Protein AF-A0A7C4UDF7-F1 (afdb_monomer_lite)

Sequence (157 aa):
MHWQSDMSPSQERRWLISCWEAFLPIDWSCSTLGIAEVVSVLVRRKNAGRLSAASFSQAIVQLGHEIIQKRSIVKVEPTNALVISALNQIQKHSINATDAVVLHAALGLANYLRSIGNDLVLFASDQRLLRAAQVEGLATFNPETQDQSALAVLVGP

Foldseek 3Di:
DDDDPDDDPVNVVVVVVVVVPPDPDPQAEDEPVVLVVVLVVLVVCVVVVNAPPVRSVVVVVCCCVVPVVDPSYHYQYQDPVLLVVLVVLCVVLVDDSSLSSVLSSQLVVQVVQVVVPHGDEAEDQDPSSQVSNVVVPHHYDYPVPDDPVVVCVVHDD

Secondary structure (DSSP, 8-state):
----S---HHHHHHHHHHHHHSSTT--EEEEHHHHHHHHHHHHHHHHTTSS-HHHHHHHHHHHIIIIIS-TTEEEEPPPHHHHHHTHHHHHHH---HHHHHHHHHHHHHHHHHHHTT---EEE-S-HHHHHHHHHTT-EEE-TTT--HHHHHHHH--

Radius of gyration: 16.95 Å; chains: 1; bounding box: 41×43×41 Å

pLDDT: mean 85.44, std 18.11, range [33.94, 98.12]

Structure (mmCIF, N/CA/C/O backbone):
data_AF-A0A7C4UDF7-F1
#
_entry.id   AF-A0A7C4UDF7-F1
#
loop_
_atom_site.group_PDB
_atom_site.id
_atom_site.type_symbol
_atom_site.label_atom_id
_atom_site.label_alt_id
_atom_site.label_comp_id
_atom_site.label_asym_id
_atom_site.label_entity_id
_atom_site.label_seq_id
_atom_site.pdbx_PDB_ins_code
_atom_site.Cartn_x
_atom_site.Cartn_y
_atom_site.Cartn_z
_atom_site.occupancy
_atom_site.B_iso_or_equiv
_atom_site.auth_seq_id
_atom_site.auth_comp_id
_atom_site.auth_asym_id
_atom_site.auth_atom_id
_atom_site.pdbx_PDB_model_num
ATOM 1 N N . MET A 1 1 ? 4.794 -28.837 15.368 1.00 37.25 1 MET A N 1
ATOM 2 C CA . MET A 1 1 ? 4.658 -27.827 16.439 1.00 37.25 1 MET A CA 1
ATOM 3 C C . MET A 1 1 ? 3.178 -27.487 16.530 1.00 37.25 1 MET A C 1
ATOM 5 O O . MET A 1 1 ? 2.585 -27.220 15.495 1.00 37.25 1 MET A O 1
ATOM 9 N N . HIS A 1 2 ? 2.556 -27.697 17.691 1.00 33.94 2 HIS A N 1
ATOM 10 C CA . HIS A 1 2 ? 1.099 -27.680 17.865 1.00 33.94 2 HIS A CA 1
ATOM 11 C C . HIS A 1 2 ? 0.498 -26.271 17.750 1.00 33.94 2 HIS A C 1
ATOM 13 O O . HIS A 1 2 ? 1.030 -25.312 18.298 1.00 33.94 2 HIS A O 1
ATOM 19 N N . TRP A 1 3 ? -0.624 -26.206 17.036 1.00 36.56 3 TRP A N 1
ATOM 20 C CA . TRP A 1 3 ? -1.474 -25.048 16.765 1.00 36.56 3 TRP A CA 1
ATOM 21 C C . TRP A 1 3 ? -2.229 -24.626 18.043 1.00 36.56 3 TRP A C 1
ATOM 23 O O . TRP A 1 3 ? -2.784 -25.489 18.723 1.00 36.56 3 TRP A O 1
ATOM 33 N N . GLN A 1 4 ? -2.245 -23.332 18.389 1.00 46.12 4 GLN A N 1
ATOM 34 C CA . GLN A 1 4 ? -3.098 -22.777 19.453 1.00 46.12 4 GLN A CA 1
ATOM 35 C C . GLN A 1 4 ? -4.193 -21.913 18.821 1.00 46.12 4 GLN A C 1
ATOM 37 O O . GLN A 1 4 ? -3.943 -20.789 18.396 1.00 46.12 4 GLN A O 1
ATOM 42 N N . SER A 1 5 ? -5.407 -22.454 18.788 1.00 48.44 5 SER A N 1
ATOM 43 C CA . SER A 1 5 ? -6.637 -21.893 18.210 1.00 48.44 5 SER A CA 1
ATOM 44 C C . SER A 1 5 ? -7.198 -20.634 18.887 1.00 48.44 5 SER A C 1
ATOM 46 O O . SER A 1 5 ? -8.286 -20.214 18.514 1.00 48.44 5 SER A O 1
ATOM 48 N N . ASP A 1 6 ? -6.525 -20.055 19.884 1.00 52.62 6 ASP A N 1
ATOM 49 C CA . ASP A 1 6 ? -7.130 -19.097 20.829 1.00 52.62 6 ASP A CA 1
ATOM 50 C C . ASP A 1 6 ? -6.266 -17.838 21.044 1.00 52.62 6 ASP A C 1
ATOM 52 O O . ASP A 1 6 ? -6.027 -17.405 22.175 1.00 52.62 6 ASP A O 1
ATOM 56 N N . MET A 1 7 ? -5.755 -17.220 19.973 1.00 47.72 7 MET A N 1
ATOM 57 C CA . MET A 1 7 ? -5.055 -15.937 20.116 1.00 47.72 7 MET A CA 1
ATOM 58 C C . MET A 1 7 ? -6.051 -14.777 20.185 1.00 47.72 7 MET A C 1
ATOM 60 O O . MET A 1 7 ? -6.806 -14.507 19.256 1.00 47.72 7 MET A O 1
ATOM 64 N N . SER A 1 8 ? -6.028 -14.047 21.298 1.00 62.56 8 SER A N 1
ATOM 65 C CA . SER A 1 8 ? -6.755 -12.784 21.423 1.00 62.56 8 SER A CA 1
ATOM 66 C C . SER A 1 8 ? -6.164 -11.713 20.486 1.00 62.56 8 SER A C 1
ATOM 68 O O . SER A 1 8 ? -4.955 -11.728 20.228 1.00 62.56 8 SER A O 1
ATOM 70 N N . PRO A 1 9 ? -6.934 -10.681 20.087 1.00 50.22 9 PRO A N 1
ATOM 71 C CA . PRO A 1 9 ? -6.437 -9.577 19.250 1.00 50.22 9 PRO A CA 1
ATOM 72 C C . PRO A 1 9 ? -5.214 -8.836 19.825 1.00 50.22 9 PRO A C 1
ATOM 74 O O . PRO A 1 9 ? -4.510 -8.120 19.117 1.00 50.22 9 PRO A O 1
ATOM 77 N N . SER A 1 10 ? -4.957 -8.972 21.132 1.00 46.34 10 SER A N 1
ATOM 78 C CA . SER A 1 10 ? -3.788 -8.402 21.816 1.00 46.34 10 SER A CA 1
ATOM 79 C C . SER A 1 10 ? -2.523 -9.263 21.702 1.00 46.34 10 SER A C 1
ATOM 81 O O . SER A 1 10 ? -1.412 -8.751 21.848 1.00 46.34 10 SER A O 1
ATOM 83 N N . GLN A 1 11 ? -2.685 -10.567 21.475 1.00 45.47 11 GLN A N 1
ATOM 84 C CA . GLN A 1 11 ? -1.602 -11.524 21.267 1.00 45.47 11 GLN A CA 1
ATOM 85 C C . GLN A 1 11 ? -1.219 -11.574 19.790 1.00 45.47 11 GLN A C 1
ATOM 87 O O . GLN A 1 11 ? -0.034 -11.594 19.485 1.00 45.47 11 GLN A O 1
ATOM 92 N N . GLU A 1 12 ? -2.197 -11.478 18.890 1.00 47.88 12 GLU A N 1
ATOM 93 C CA . GLU A 1 12 ? -1.973 -11.334 17.449 1.00 47.88 12 GLU A CA 1
ATOM 94 C C . GLU A 1 12 ? -1.153 -10.070 17.130 1.00 47.88 12 GLU A C 1
ATOM 96 O O . GLU A 1 12 ? -0.141 -10.144 16.440 1.00 47.88 12 GLU A O 1
ATOM 101 N N . ARG A 1 13 ? -1.479 -8.921 17.749 1.00 49.44 13 ARG A N 1
ATOM 102 C CA . ARG A 1 13 ? -0.658 -7.696 17.646 1.00 49.44 13 ARG A CA 1
ATOM 103 C C . ARG A 1 13 ? 0.753 -7.864 18.203 1.00 49.44 13 ARG A C 1
ATOM 105 O O . ARG A 1 13 ? 1.703 -7.389 17.596 1.00 49.44 13 ARG A O 1
ATOM 112 N N . ARG A 1 14 ? 0.903 -8.530 19.353 1.00 45.34 14 ARG A N 1
ATOM 113 C CA . ARG A 1 14 ? 2.223 -8.783 19.960 1.00 45.34 14 ARG A CA 1
ATOM 114 C C . ARG A 1 14 ? 3.084 -9.697 19.094 1.00 45.34 14 ARG A C 1
ATOM 116 O O . ARG A 1 14 ? 4.295 -9.534 19.066 1.00 45.34 14 ARG A O 1
ATOM 123 N N . TRP A 1 15 ? 2.455 -10.625 18.385 1.00 47.22 15 TRP A N 1
ATOM 124 C CA . TRP A 1 15 ? 3.116 -11.535 17.464 1.00 47.22 15 TRP A CA 1
ATOM 125 C C . TRP A 1 15 ? 3.469 -10.866 16.128 1.00 47.22 15 TRP A C 1
ATOM 127 O O . TRP A 1 15 ? 4.582 -11.048 15.642 1.00 47.22 15 TRP A O 1
ATOM 137 N N . LEU A 1 16 ? 2.602 -10.005 15.582 1.00 48.66 16 LEU A N 1
ATOM 138 C CA . LEU A 1 16 ? 2.952 -9.151 14.438 1.00 48.66 16 LEU A CA 1
ATOM 139 C C . LEU A 1 16 ? 4.150 -8.246 14.775 1.00 48.66 16 LEU A C 1
ATOM 141 O O . LEU A 1 16 ? 5.050 -8.094 13.955 1.00 48.66 16 LEU A O 1
ATOM 145 N N . ILE A 1 17 ? 4.216 -7.731 16.010 1.00 53.22 17 ILE A N 1
ATOM 146 C CA . ILE A 1 17 ? 5.360 -6.964 16.530 1.00 53.22 17 ILE A CA 1
ATOM 147 C C . ILE A 1 17 ? 6.601 -7.853 16.772 1.00 53.22 17 ILE A C 1
ATOM 149 O O . ILE A 1 17 ? 7.724 -7.406 16.569 1.00 53.22 17 ILE A O 1
ATOM 153 N N . SER A 1 18 ? 6.462 -9.128 17.145 1.00 44.69 18 SER A N 1
ATOM 154 C CA . SER A 1 18 ? 7.639 -10.004 17.287 1.00 44.69 18 SER A CA 1
ATOM 155 C C . SER A 1 18 ? 8.192 -10.464 15.935 1.00 44.69 18 SER A C 1
ATOM 157 O O . SER A 1 18 ? 9.400 -10.614 15.789 1.00 44.69 18 SER A O 1
ATOM 159 N N . CYS A 1 19 ? 7.332 -10.642 14.926 1.00 50.94 19 CYS A N 1
ATOM 160 C CA . CYS A 1 19 ? 7.759 -10.837 13.537 1.00 50.94 19 CYS A CA 1
ATOM 161 C C . CYS A 1 19 ? 8.442 -9.576 12.978 1.00 50.94 19 CYS A C 1
ATOM 163 O O . CYS A 1 19 ? 9.352 -9.674 12.163 1.00 50.94 19 CYS A O 1
ATOM 165 N N . TRP A 1 20 ? 8.035 -8.401 13.462 1.00 50.66 20 TRP A N 1
ATOM 166 C CA . TRP A 1 20 ? 8.597 -7.090 13.133 1.00 50.66 20 TRP A CA 1
ATOM 167 C C . TRP A 1 20 ? 9.990 -6.834 13.733 1.00 50.66 20 TRP A C 1
ATOM 169 O O . TRP A 1 20 ? 10.778 -6.096 13.149 1.00 50.66 20 TRP A O 1
ATOM 179 N N . GLU A 1 21 ? 10.315 -7.416 14.891 1.00 40.53 21 GLU A N 1
ATOM 180 C CA . GLU A 1 21 ? 11.581 -7.158 15.600 1.00 40.53 21 GLU A CA 1
ATOM 181 C C . GLU A 1 21 ? 12.700 -8.170 15.294 1.00 40.53 21 GLU A C 1
ATOM 183 O O . GLU A 1 21 ? 13.863 -7.886 15.572 1.00 40.53 21 GLU A O 1
ATOM 188 N N . ALA A 1 22 ? 12.385 -9.327 14.702 1.00 41.91 22 ALA A N 1
ATOM 189 C CA . ALA A 1 22 ? 13.350 -10.413 14.495 1.00 41.91 22 ALA A CA 1
ATOM 190 C C . ALA A 1 22 ? 14.220 -10.301 13.220 1.00 41.91 22 ALA A C 1
ATOM 192 O O . ALA A 1 22 ? 15.138 -11.100 13.056 1.00 41.91 22 ALA A O 1
ATOM 193 N N . PHE A 1 23 ? 13.986 -9.321 12.340 1.00 40.81 23 PHE A N 1
ATOM 194 C CA . PHE A 1 23 ? 14.729 -9.149 11.083 1.00 40.81 23 PHE A CA 1
ATOM 195 C C . PHE A 1 23 ? 15.143 -7.682 10.878 1.00 40.81 23 PHE A C 1
ATOM 197 O O . PHE A 1 23 ? 14.288 -6.800 10.809 1.00 40.81 23 PHE A O 1
ATOM 204 N N . LEU A 1 24 ? 16.446 -7.402 10.739 1.00 45.06 24 LEU A N 1
ATOM 205 C CA . LEU A 1 24 ? 16.957 -6.092 10.308 1.00 45.06 24 LEU A CA 1
ATOM 206 C C . LEU A 1 24 ? 17.835 -6.218 9.043 1.00 45.06 24 LEU A C 1
ATOM 208 O O . LEU A 1 24 ? 18.763 -7.027 9.071 1.00 45.06 24 LEU A O 1
ATOM 212 N N . PRO A 1 25 ? 17.646 -5.370 8.006 1.00 52.72 25 PRO A N 1
ATOM 213 C CA . PRO A 1 25 ? 16.492 -4.521 7.733 1.00 52.72 25 PRO A CA 1
ATOM 214 C C . PRO A 1 25 ? 15.727 -5.036 6.507 1.00 52.72 25 PRO A C 1
ATOM 216 O O . PRO A 1 25 ? 16.140 -4.857 5.365 1.00 52.72 25 PRO A O 1
ATOM 219 N N . ILE A 1 26 ? 14.557 -5.632 6.745 1.00 56.09 26 ILE A N 1
ATOM 220 C CA . ILE A 1 26 ? 13.472 -5.502 5.771 1.00 56.09 26 ILE A CA 1
ATOM 221 C C . ILE A 1 26 ? 13.061 -4.028 5.849 1.00 56.09 26 ILE A C 1
ATOM 223 O O . ILE A 1 26 ? 12.502 -3.596 6.861 1.00 56.09 26 ILE A O 1
ATOM 227 N N . ASP A 1 27 ? 13.397 -3.234 4.833 1.00 76.12 27 ASP A N 1
ATOM 228 C CA . ASP A 1 27 ? 13.046 -1.813 4.797 1.00 76.12 27 ASP A CA 1
ATOM 229 C C . ASP A 1 27 ? 11.546 -1.662 4.509 1.00 76.12 27 ASP A C 1
ATOM 231 O O . ASP A 1 27 ? 11.087 -1.585 3.367 1.00 76.12 27 ASP A O 1
ATOM 235 N N . TRP A 1 28 ? 10.750 -1.641 5.578 1.00 86.88 28 TRP A N 1
ATOM 236 C CA . TRP A 1 28 ? 9.315 -1.409 5.494 1.00 86.88 28 TRP A CA 1
ATOM 237 C C . TRP A 1 28 ? 9.036 -0.039 4.887 1.00 86.88 28 TRP A C 1
ATOM 239 O O . TRP A 1 28 ? 9.555 0.985 5.333 1.00 86.88 28 TRP A O 1
ATOM 249 N N . SER A 1 29 ? 8.146 -0.012 3.903 1.00 91.00 29 SER A N 1
ATOM 250 C CA . SER A 1 29 ? 7.672 1.220 3.286 1.00 91.00 29 SER A CA 1
ATOM 251 C C . SER A 1 29 ? 6.173 1.371 3.503 1.00 91.00 29 SER A C 1
ATOM 253 O O . SER A 1 29 ? 5.414 0.412 3.391 1.00 91.00 29 SER A O 1
ATOM 255 N N . CYS A 1 30 ? 5.731 2.585 3.815 1.00 93.75 30 CYS A N 1
ATOM 256 C CA . CYS A 1 30 ? 4.320 2.900 3.998 1.00 93.75 30 CYS A CA 1
ATOM 257 C C . CYS A 1 30 ? 3.967 4.167 3.221 1.00 93.75 30 CYS A C 1
ATOM 259 O O . CYS A 1 30 ? 4.626 5.199 3.368 1.00 93.75 30 CYS A O 1
ATOM 261 N N . SER A 1 31 ? 2.917 4.097 2.403 1.00 93.38 31 SER A N 1
ATOM 262 C CA . SER A 1 31 ? 2.407 5.280 1.714 1.00 93.38 31 SER A CA 1
ATOM 263 C C . SER A 1 31 ? 1.766 6.240 2.711 1.00 93.38 31 SER A C 1
ATOM 265 O O . SER A 1 31 ? 0.947 5.836 3.541 1.00 93.38 31 SER A O 1
ATOM 267 N N . THR A 1 32 ? 2.071 7.532 2.595 1.00 94.56 32 THR A N 1
ATOM 268 C CA . THR A 1 32 ? 1.400 8.557 3.405 1.00 94.56 32 THR A CA 1
ATOM 269 C C . THR A 1 32 ? -0.094 8.668 3.088 1.00 94.56 32 THR A C 1
ATOM 271 O O . THR A 1 32 ? -0.868 9.039 3.971 1.00 94.56 32 THR A O 1
ATOM 274 N N . LEU A 1 33 ? -0.534 8.248 1.892 1.00 93.81 33 LEU A N 1
ATOM 275 C CA . LEU A 1 33 ? -1.960 8.100 1.577 1.00 93.81 33 LEU A CA 1
ATOM 276 C C . LEU A 1 33 ? -2.604 6.971 2.375 1.00 93.81 33 LEU A C 1
ATOM 278 O O . LEU A 1 33 ? -3.661 7.188 2.956 1.00 93.81 33 LEU A O 1
ATOM 282 N N . GLY A 1 34 ? -1.943 5.817 2.494 1.00 92.25 34 GLY A N 1
ATOM 283 C CA . GLY A 1 34 ? -2.442 4.712 3.319 1.00 92.25 34 GLY A CA 1
ATOM 284 C C . GLY A 1 34 ? -2.607 5.122 4.787 1.00 92.25 34 GLY A C 1
ATOM 285 O O . GLY A 1 34 ? -3.611 4.808 5.423 1.00 92.25 34 GLY A O 1
ATOM 286 N N . ILE A 1 35 ? -1.677 5.924 5.318 1.00 94.94 35 ILE A N 1
ATOM 287 C CA . ILE A 1 35 ? -1.807 6.512 6.663 1.00 94.94 35 ILE A CA 1
ATOM 288 C C . ILE A 1 35 ? -3.050 7.412 6.743 1.00 94.94 35 ILE A C 1
ATOM 290 O O . ILE A 1 35 ? -3.842 7.293 7.682 1.00 94.94 35 ILE A O 1
ATOM 294 N N . ALA A 1 36 ? -3.249 8.297 5.762 1.00 95.56 36 ALA A N 1
ATOM 295 C CA . ALA A 1 36 ? -4.414 9.178 5.715 1.00 95.56 36 ALA A CA 1
ATO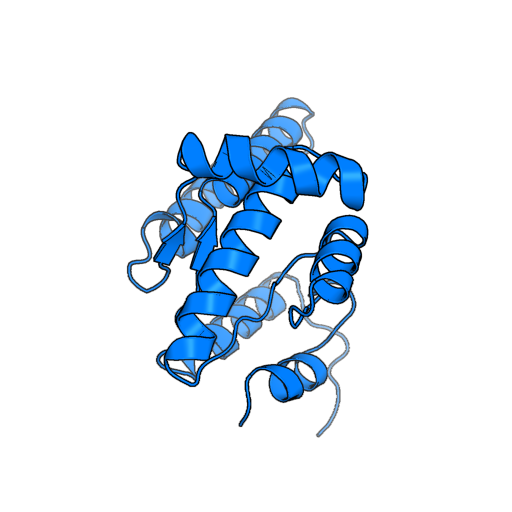M 296 C C . ALA A 1 36 ? -5.734 8.390 5.619 1.00 95.56 36 ALA A C 1
ATOM 298 O O . ALA A 1 36 ? -6.717 8.742 6.277 1.00 95.56 36 ALA A O 1
ATOM 299 N N . GLU A 1 37 ? -5.759 7.289 4.867 1.00 94.31 37 GLU A N 1
ATOM 300 C CA . GLU A 1 37 ? -6.916 6.401 4.762 1.00 94.31 37 GLU A CA 1
ATOM 301 C C . GLU A 1 37 ? -7.255 5.748 6.100 1.00 94.31 37 GLU A C 1
ATOM 303 O O . GLU A 1 37 ? -8.417 5.809 6.518 1.00 94.31 37 GLU A O 1
ATOM 308 N N . VAL A 1 38 ? -6.258 5.217 6.816 1.00 94.88 38 VAL A N 1
ATOM 309 C CA . VAL A 1 38 ? -6.434 4.649 8.163 1.00 94.88 38 VAL A CA 1
ATOM 310 C C . VAL A 1 38 ? -7.032 5.691 9.108 1.00 94.88 38 VAL A C 1
ATOM 312 O O . VAL A 1 38 ? -8.045 5.425 9.761 1.00 94.88 38 VAL A O 1
ATOM 315 N N . VAL A 1 39 ? -6.478 6.907 9.138 1.00 97.19 39 VAL A N 1
ATOM 316 C CA . VAL A 1 39 ? -7.019 8.006 9.956 1.00 97.19 39 VAL A CA 1
ATOM 317 C C . VAL A 1 39 ? -8.462 8.323 9.556 1.00 97.19 39 VAL A C 1
ATOM 319 O O . VAL A 1 39 ? -9.327 8.450 10.425 1.00 97.19 39 VAL A O 1
ATOM 322 N N . SER A 1 40 ? -8.764 8.382 8.256 1.00 97.00 40 SER A N 1
ATOM 323 C CA . SER A 1 40 ? -10.121 8.645 7.767 1.00 97.00 40 SER A CA 1
ATOM 324 C C . SER A 1 40 ? -11.122 7.576 8.227 1.00 97.00 40 SER A C 1
ATOM 326 O O . SER A 1 40 ? -12.241 7.906 8.626 1.00 97.00 40 SER A O 1
ATOM 328 N N . VAL A 1 41 ? -10.723 6.298 8.240 1.00 9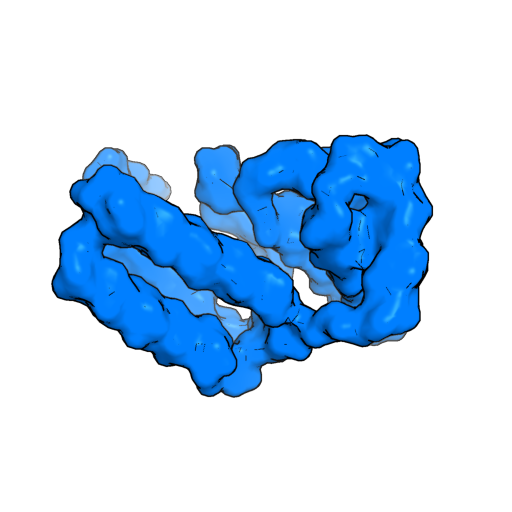5.94 41 VAL A N 1
ATOM 329 C CA . VAL A 1 41 ? -11.545 5.184 8.731 1.00 95.94 41 VAL A CA 1
ATOM 330 C C . VAL A 1 41 ? -11.796 5.328 10.230 1.00 95.94 41 VAL A C 1
ATOM 332 O O . VAL A 1 41 ? -12.942 5.187 10.666 1.00 95.94 41 VAL A O 1
ATOM 335 N N . LEU A 1 42 ? -10.765 5.647 11.017 1.00 97.56 42 LEU A N 1
ATOM 336 C CA . LEU A 1 42 ? -10.895 5.868 12.461 1.00 97.56 42 LEU A CA 1
ATOM 337 C C . LEU A 1 42 ? -11.862 7.020 12.766 1.00 97.56 42 LEU A C 1
ATOM 339 O O . LEU A 1 42 ? -12.747 6.869 13.611 1.00 97.56 42 LEU A O 1
ATOM 343 N N . VAL A 1 43 ? -11.752 8.135 12.037 1.00 98.00 43 VAL A N 1
ATOM 344 C CA . VAL A 1 43 ? -12.659 9.287 12.170 1.00 98.00 43 VAL A CA 1
ATOM 345 C C . VAL A 1 43 ? -14.095 8.899 11.818 1.00 98.00 43 VAL A C 1
ATOM 347 O O . VAL A 1 43 ? -15.006 9.170 12.601 1.00 98.00 43 VAL A O 1
ATOM 350 N N . ARG A 1 44 ? -14.320 8.207 10.692 1.00 97.88 44 ARG A N 1
ATOM 351 C CA . ARG A 1 44 ? -15.665 7.7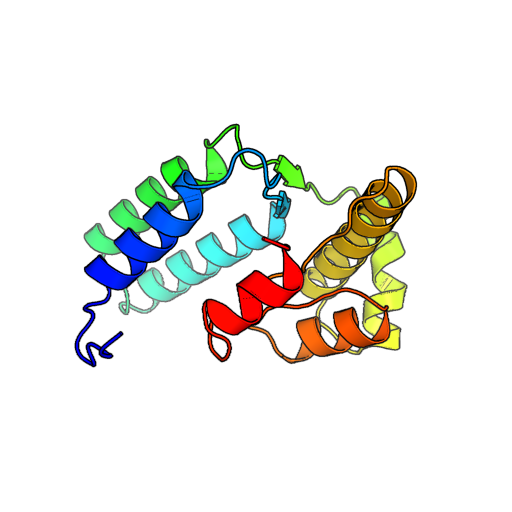45 10.302 1.00 97.88 44 ARG A CA 1
ATOM 352 C C . ARG A 1 44 ? -16.272 6.812 11.350 1.00 97.88 44 ARG A C 1
ATOM 354 O O . ARG A 1 44 ? -17.445 6.959 11.684 1.00 97.88 44 ARG A O 1
ATOM 361 N N . ARG A 1 45 ? -15.486 5.882 11.906 1.00 97.75 45 ARG A N 1
ATOM 362 C CA . ARG A 1 45 ? -15.954 4.967 12.962 1.00 97.75 45 ARG A CA 1
ATOM 363 C C . ARG A 1 45 ? -16.307 5.705 14.253 1.00 97.75 45 ARG A C 1
ATOM 365 O O . ARG A 1 45 ? -17.337 5.387 14.842 1.00 97.75 45 ARG A O 1
ATOM 372 N N . LYS A 1 46 ? -15.511 6.699 14.660 1.00 98.06 46 LYS A N 1
ATOM 373 C CA . LYS A 1 46 ? -15.820 7.565 15.809 1.00 98.06 46 LYS A CA 1
ATOM 374 C C . LYS A 1 46 ? -17.119 8.339 15.589 1.00 98.06 46 LYS A C 1
ATOM 376 O O . LYS A 1 46 ? -18.004 8.286 16.436 1.00 98.06 46 LYS A O 1
ATOM 381 N N . ASN A 1 47 ? -17.258 9.012 14.447 1.00 97.81 47 ASN A N 1
ATOM 382 C CA . ASN A 1 47 ? -18.438 9.828 14.141 1.00 97.81 47 ASN A CA 1
ATOM 383 C C . ASN A 1 47 ? -19.719 8.988 14.039 1.00 97.81 47 ASN A C 1
ATOM 385 O O . ASN A 1 47 ? -20.791 9.460 14.395 1.00 97.81 47 ASN A O 1
ATOM 389 N N . ALA A 1 48 ? -19.606 7.730 13.609 1.00 97.75 48 ALA A N 1
ATOM 390 C CA . ALA A 1 48 ? -20.711 6.775 13.591 1.00 97.75 48 ALA A CA 1
ATOM 391 C C . ALA A 1 48 ? -21.017 6.140 14.966 1.00 97.75 48 ALA A C 1
ATOM 393 O O . ALA A 1 48 ? -21.816 5.209 15.032 1.00 97.75 48 ALA A O 1
ATOM 394 N N . GLY A 1 49 ? -20.341 6.553 16.046 1.00 97.06 49 GLY A N 1
ATOM 395 C CA . GLY A 1 49 ? -20.505 5.977 17.386 1.00 97.06 49 GLY A CA 1
ATOM 396 C C . GLY A 1 49 ? -19.983 4.542 17.536 1.00 97.06 49 GLY A C 1
ATOM 397 O O . GLY A 1 49 ? -20.192 3.918 18.570 1.00 97.06 49 GLY A O 1
ATOM 398 N N . ARG A 1 50 ? -19.286 4.005 16.525 1.00 97.56 50 ARG A N 1
ATOM 399 C CA . ARG A 1 50 ? -18.731 2.635 16.519 1.00 97.56 50 ARG A CA 1
ATOM 400 C C . ARG A 1 50 ? -17.355 2.539 17.174 1.00 97.56 50 ARG A C 1
ATOM 402 O O . ARG A 1 50 ? -16.815 1.446 17.313 1.00 97.56 50 ARG A O 1
ATOM 409 N N . LEU A 1 51 ? -16.763 3.676 17.525 1.00 96.94 51 LEU A N 1
ATOM 410 C CA . LEU A 1 51 ? -15.489 3.769 18.222 1.00 96.94 51 LEU A CA 1
ATOM 411 C C . LEU A 1 51 ? -15.613 4.827 19.317 1.00 96.94 51 LEU A C 1
ATOM 413 O O . LEU A 1 51 ? -15.948 5.976 19.029 1.00 96.94 51 LEU A O 1
ATOM 417 N N . SER A 1 52 ? -15.347 4.440 20.566 1.00 97.94 52 SER A N 1
ATOM 418 C CA . SER A 1 52 ? -15.387 5.377 21.691 1.00 97.94 52 SER A CA 1
ATOM 419 C C . SER A 1 52 ? -14.328 6.474 21.528 1.00 97.94 52 SER A C 1
ATOM 421 O O . SER A 1 52 ? -13.300 6.269 20.878 1.00 97.94 52 SER A O 1
ATOM 423 N N . ALA A 1 53 ? -14.543 7.634 22.153 1.00 97.38 53 ALA A N 1
ATOM 424 C CA . ALA A 1 53 ? -13.557 8.714 22.132 1.00 97.38 53 ALA A CA 1
ATOM 425 C C . ALA A 1 53 ? -12.199 8.267 22.708 1.00 97.38 53 ALA A C 1
ATOM 427 O O . ALA A 1 53 ? -11.163 8.588 22.132 1.00 97.38 53 ALA A O 1
ATOM 428 N N . ALA A 1 54 ? -12.208 7.473 23.786 1.00 97.94 54 ALA A N 1
ATOM 429 C CA . ALA A 1 54 ? -10.995 6.930 24.395 1.00 97.94 54 ALA A CA 1
ATOM 430 C C . ALA A 1 54 ? -10.254 5.972 23.446 1.00 97.94 54 ALA A C 1
ATOM 432 O O . ALA A 1 54 ? -9.055 6.131 23.222 1.00 97.94 54 ALA A O 1
ATOM 433 N N . SER A 1 55 ? -10.972 5.031 22.822 1.00 97.94 55 SER A N 1
ATOM 434 C CA . SER A 1 55 ? -10.391 4.082 21.863 1.00 97.94 55 SER A CA 1
ATOM 435 C C . SER A 1 55 ? -9.857 4.777 20.610 1.00 97.94 55 SER A C 1
ATOM 437 O O . SER A 1 55 ? -8.815 4.387 20.093 1.00 97.94 55 SER A O 1
ATOM 439 N N . PHE A 1 56 ? -10.538 5.821 20.128 1.00 98.06 56 PHE A N 1
ATOM 440 C CA . PHE A 1 56 ? -10.050 6.643 19.021 1.00 98.06 56 PHE A CA 1
ATOM 441 C C . PHE A 1 56 ? -8.734 7.338 19.377 1.00 98.06 56 PHE A C 1
ATOM 443 O O . PHE A 1 56 ? -7.766 7.216 18.631 1.00 98.06 56 PHE A O 1
ATOM 450 N N . SER A 1 57 ? -8.673 8.024 20.523 1.00 97.88 57 SER A N 1
ATOM 451 C CA . SER A 1 57 ? -7.454 8.710 20.963 1.00 97.88 57 SER A CA 1
ATOM 452 C C . SER A 1 57 ? -6.287 7.737 21.120 1.00 97.88 57 SER A C 1
ATOM 454 O O . SER A 1 57 ? -5.192 8.014 20.637 1.00 97.88 57 SER A O 1
ATOM 456 N N . G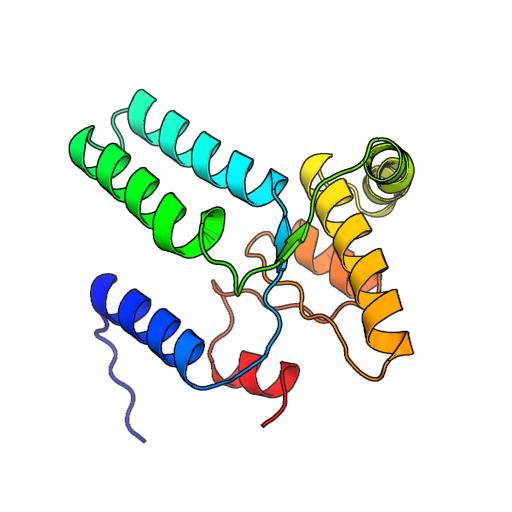LN A 1 58 ? -6.529 6.566 21.717 1.00 97.94 58 GLN A N 1
ATOM 457 C CA . GLN A 1 58 ? -5.515 5.520 21.838 1.00 97.94 58 GLN A CA 1
ATOM 458 C C . GLN A 1 58 ? -5.030 5.025 20.468 1.00 97.94 58 GLN A C 1
ATOM 460 O O . GLN A 1 58 ? -3.825 4.914 20.261 1.00 97.94 58 GLN A O 1
ATOM 465 N N . ALA A 1 59 ? -5.942 4.768 19.525 1.00 97.38 59 ALA A N 1
ATOM 466 C CA . ALA A 1 59 ? -5.586 4.299 18.187 1.00 97.38 59 ALA A CA 1
ATOM 467 C C . ALA A 1 59 ? -4.741 5.323 17.411 1.00 97.38 59 ALA A C 1
ATOM 469 O O . ALA A 1 59 ? -3.789 4.941 16.737 1.00 97.38 59 ALA A O 1
ATOM 470 N N . ILE A 1 60 ? -5.050 6.620 17.529 1.00 98.00 60 ILE A N 1
ATOM 471 C CA . ILE A 1 60 ? -4.261 7.687 16.895 1.00 98.00 60 ILE A CA 1
ATOM 472 C C . ILE A 1 60 ? -2.856 7.774 17.502 1.00 98.00 60 ILE A C 1
ATOM 474 O O . ILE A 1 60 ? -1.884 7.886 16.756 1.00 98.00 60 ILE A O 1
ATOM 478 N N . VAL A 1 61 ? -2.729 7.678 18.830 1.00 97.75 61 VAL A N 1
ATOM 479 C CA . VAL A 1 61 ? -1.417 7.653 19.502 1.00 97.75 61 VAL A CA 1
ATOM 480 C C . VAL A 1 61 ? -0.598 6.443 19.049 1.00 97.75 61 VAL A C 1
ATOM 482 O O . VAL A 1 61 ? 0.563 6.601 18.677 1.00 97.75 61 VAL A O 1
ATOM 485 N N . GLN A 1 62 ? -1.204 5.254 19.009 1.00 96.94 62 GLN A N 1
ATOM 486 C CA . GLN A 1 62 ? -0.535 4.029 18.557 1.00 96.94 62 GLN A CA 1
ATOM 487 C C . GLN A 1 62 ? -0.075 4.132 17.102 1.00 96.94 62 GLN A C 1
ATOM 489 O O . GLN A 1 62 ? 1.104 3.930 16.832 1.00 96.94 62 GLN A O 1
ATOM 494 N N . LEU A 1 63 ? -0.948 4.553 16.180 1.00 95.81 63 LEU A N 1
ATOM 495 C CA . LEU A 1 63 ? -0.575 4.790 14.780 1.00 95.81 63 LEU A CA 1
ATOM 496 C C . LEU A 1 63 ? 0.578 5.802 14.659 1.00 95.81 63 LEU A C 1
ATOM 498 O O . LEU A 1 63 ? 1.487 5.632 13.841 1.00 95.81 63 LEU A O 1
ATOM 502 N N . GLY A 1 64 ? 0.551 6.839 15.499 1.00 96.44 64 GLY A N 1
ATOM 503 C CA . GLY A 1 64 ? 1.614 7.826 15.635 1.00 96.44 64 GLY A CA 1
ATOM 504 C C . GLY A 1 64 ? 2.969 7.189 15.940 1.00 96.44 64 GLY A C 1
ATOM 505 O O . GLY A 1 64 ? 3.936 7.425 15.220 1.00 96.44 64 GLY A O 1
ATOM 506 N N . HIS A 1 65 ? 3.026 6.363 16.981 1.00 95.88 65 HIS A N 1
ATOM 507 C CA . HIS A 1 65 ? 4.262 5.757 17.478 1.00 95.88 65 HIS A CA 1
ATOM 508 C C . HIS A 1 65 ? 4.756 4.600 16.598 1.00 95.88 65 HIS A C 1
ATOM 510 O O . HIS A 1 65 ? 5.954 4.487 16.337 1.00 95.88 65 HIS A O 1
ATOM 516 N N . GLU A 1 66 ? 3.845 3.739 16.148 1.00 93.19 66 GLU A N 1
ATOM 517 C CA . GLU A 1 66 ? 4.171 2.501 15.435 1.00 93.19 66 GLU A CA 1
ATOM 518 C C . GLU A 1 66 ? 4.531 2.765 13.975 1.00 93.19 66 GLU A C 1
ATOM 520 O O . GLU A 1 66 ? 5.459 2.147 13.458 1.00 93.19 66 GLU A O 1
ATOM 525 N N . ILE A 1 67 ? 3.841 3.709 13.325 1.00 93.31 67 ILE A N 1
ATOM 526 C CA . ILE A 1 67 ? 3.996 3.955 11.891 1.00 93.31 67 ILE A CA 1
ATOM 527 C C . ILE A 1 67 ? 4.561 5.341 11.615 1.00 93.31 67 ILE A C 1
ATOM 529 O O . ILE A 1 67 ? 5.629 5.455 11.016 1.00 93.31 67 ILE A O 1
ATOM 533 N N . ILE A 1 68 ? 3.864 6.404 12.024 1.00 93.81 68 ILE A N 1
ATOM 534 C CA . ILE A 1 68 ? 4.145 7.771 11.549 1.00 93.81 68 ILE A CA 1
ATOM 535 C C . ILE A 1 68 ? 5.540 8.240 11.978 1.00 93.81 68 ILE A C 1
ATOM 537 O O . ILE A 1 68 ? 6.305 8.722 11.149 1.00 93.81 68 ILE A O 1
ATOM 541 N N . GLN A 1 69 ? 5.885 8.067 13.253 1.00 94.56 69 GLN A N 1
ATOM 542 C CA . GLN A 1 69 ? 7.140 8.546 13.848 1.00 94.56 69 GLN A CA 1
ATOM 543 C C . GLN A 1 69 ? 8.274 7.515 13.769 1.00 94.56 69 GLN A C 1
ATOM 545 O O . GLN A 1 69 ? 9.430 7.825 14.071 1.00 94.56 69 GLN A O 1
ATOM 550 N N . LYS A 1 70 ? 7.964 6.277 13.371 1.00 93.06 70 LYS A N 1
ATOM 551 C CA . LYS A 1 70 ? 8.931 5.184 13.320 1.00 93.06 70 LYS A CA 1
ATOM 552 C C . LYS A 1 70 ? 9.909 5.398 12.162 1.00 93.06 70 LYS A C 1
ATOM 554 O O . LYS A 1 70 ? 9.555 5.233 10.996 1.00 93.06 70 LYS A O 1
ATOM 559 N N . ARG A 1 71 ? 11.162 5.725 12.502 1.00 89.06 71 ARG A N 1
ATOM 560 C CA . ARG A 1 71 ? 12.251 5.991 11.537 1.00 89.06 71 ARG A CA 1
ATOM 561 C C . ARG A 1 71 ? 12.635 4.790 10.675 1.00 89.06 71 ARG A C 1
ATOM 563 O O . ARG A 1 71 ? 13.134 4.988 9.579 1.00 89.06 71 ARG A O 1
ATOM 570 N N . SER A 1 72 ? 12.397 3.572 11.159 1.00 87.00 72 SER A N 1
ATOM 571 C CA . SER A 1 72 ? 12.668 2.341 10.409 1.00 87.00 72 SER A CA 1
ATOM 572 C C . SER A 1 72 ? 11.629 2.046 9.322 1.00 87.00 72 SER A C 1
ATOM 574 O O . SER A 1 72 ? 11.748 1.036 8.645 1.00 87.00 72 SER A O 1
ATOM 576 N N . ILE A 1 73 ? 10.588 2.876 9.184 1.00 90.19 73 ILE A N 1
ATOM 577 C CA . ILE A 1 73 ? 9.601 2.753 8.113 1.00 90.19 73 ILE A CA 1
ATOM 578 C C . ILE A 1 73 ? 9.757 3.949 7.184 1.00 90.19 73 ILE A C 1
ATOM 580 O O . ILE A 1 73 ? 9.418 5.082 7.555 1.00 90.19 73 ILE A O 1
ATOM 584 N N . VAL A 1 74 ? 10.181 3.685 5.956 1.00 90.00 74 VAL A N 1
ATOM 585 C CA . VAL A 1 74 ? 10.258 4.686 4.896 1.00 90.00 74 VAL A CA 1
ATOM 586 C C . VAL A 1 74 ? 8.849 5.161 4.547 1.00 90.00 74 VAL A C 1
ATOM 588 O O . VAL A 1 74 ? 7.914 4.372 4.390 1.00 90.00 74 VAL A O 1
ATOM 591 N N . LYS A 1 75 ? 8.674 6.478 4.457 1.00 91.12 75 LYS A N 1
ATOM 592 C CA . LYS A 1 75 ? 7.402 7.091 4.075 1.00 91.12 75 LYS A CA 1
ATOM 593 C C . LYS A 1 75 ? 7.434 7.411 2.592 1.00 91.12 75 LYS A C 1
ATOM 595 O O . LYS A 1 75 ? 8.291 8.159 2.137 1.00 91.12 75 LYS A O 1
ATOM 600 N N . VAL A 1 76 ? 6.503 6.823 1.851 1.00 90.44 76 VAL A N 1
ATOM 601 C CA . VAL A 1 76 ? 6.372 7.041 0.411 1.00 90.44 76 VAL A CA 1
ATOM 602 C C . VAL A 1 76 ? 5.314 8.111 0.188 1.00 90.44 76 VAL A C 1
ATOM 604 O O . VAL A 1 76 ? 4.123 7.884 0.415 1.00 90.44 76 VAL A O 1
ATOM 607 N N . GLU A 1 77 ? 5.761 9.291 -0.225 1.00 89.00 77 GLU A N 1
ATOM 608 C CA . GLU A 1 77 ? 4.900 10.445 -0.465 1.00 89.00 77 GLU A CA 1
ATOM 609 C C . GLU A 1 77 ? 4.443 10.500 -1.930 1.00 89.00 77 GLU A C 1
ATOM 611 O O . GLU A 1 77 ? 5.264 10.354 -2.841 1.00 89.00 77 GLU A O 1
ATOM 616 N N . PRO A 1 78 ? 3.144 10.723 -2.199 1.00 85.62 78 PRO A N 1
ATOM 617 C CA . PRO A 1 78 ? 2.674 10.923 -3.561 1.00 85.62 78 PRO A CA 1
ATOM 618 C C . PRO A 1 78 ? 3.125 12.299 -4.068 1.00 85.62 78 PRO A C 1
ATOM 620 O O . PRO A 1 78 ? 2.714 13.337 -3.555 1.00 85.62 78 PRO A O 1
ATOM 623 N N . THR A 1 79 ? 3.942 12.324 -5.117 1.00 88.50 79 THR A N 1
ATOM 624 C CA . THR A 1 79 ? 4.232 13.565 -5.847 1.00 88.50 79 THR A CA 1
ATOM 625 C C . THR A 1 79 ? 3.150 13.826 -6.896 1.00 88.50 79 THR A C 1
ATOM 627 O O . THR A 1 79 ? 2.491 12.898 -7.365 1.00 88.50 79 THR A O 1
ATOM 630 N N . ASN A 1 80 ? 2.992 15.077 -7.340 1.00 90.62 80 ASN A N 1
ATOM 631 C CA . ASN A 1 80 ? 2.049 15.403 -8.421 1.00 90.62 80 ASN A CA 1
ATOM 632 C C . ASN A 1 80 ? 2.327 14.592 -9.697 1.00 90.62 80 ASN A C 1
ATOM 634 O O . ASN A 1 80 ? 1.398 14.117 -10.346 1.00 90.62 80 ASN A O 1
ATOM 638 N N . ALA A 1 81 ? 3.606 14.396 -10.032 1.00 86.38 81 ALA A N 1
ATOM 639 C CA . ALA A 1 81 ? 4.006 13.582 -11.175 1.00 86.38 81 ALA A CA 1
ATOM 640 C C . ALA A 1 81 ? 3.556 12.122 -11.015 1.00 86.38 81 ALA A C 1
ATOM 642 O O . ALA A 1 81 ? 3.024 11.535 -11.953 1.00 86.38 81 ALA A O 1
ATOM 643 N N . LEU A 1 82 ? 3.705 11.556 -9.814 1.00 89.25 82 LEU A N 1
ATOM 644 C CA . LEU A 1 82 ? 3.261 10.200 -9.498 1.00 89.25 82 LEU A CA 1
ATOM 645 C C . LEU A 1 82 ? 1.738 10.064 -9.637 1.00 89.25 82 LEU A C 1
ATOM 647 O O . LEU A 1 82 ? 1.263 9.108 -10.245 1.00 89.25 82 LEU A O 1
ATOM 651 N N . VAL A 1 83 ? 0.977 11.045 -9.139 1.00 92.19 83 VAL A N 1
ATOM 652 C CA . VAL A 1 83 ? -0.491 11.067 -9.253 1.00 92.19 83 VAL A CA 1
ATOM 653 C C . VAL A 1 83 ? -0.945 11.090 -10.713 1.00 92.19 83 VAL A C 1
ATOM 655 O O . VAL A 1 83 ? -1.843 10.339 -11.087 1.00 92.19 83 VAL A O 1
ATOM 658 N N . ILE A 1 84 ? -0.306 11.903 -11.557 1.00 93.38 84 ILE A N 1
ATOM 659 C CA . ILE A 1 84 ? -0.626 11.964 -12.990 1.00 93.38 84 ILE A CA 1
ATOM 660 C C . ILE A 1 84 ? -0.286 10.633 -13.677 1.00 93.38 84 ILE A C 1
ATOM 662 O O . ILE A 1 84 ? -1.100 10.103 -14.433 1.00 93.38 84 ILE A O 1
ATOM 666 N N . SER A 1 85 ? 0.875 10.047 -13.382 1.00 91.44 85 SER A N 1
ATOM 667 C CA . SER A 1 85 ? 1.287 8.760 -13.960 1.00 91.44 85 SER A CA 1
ATOM 668 C C . SER A 1 85 ? 0.393 7.589 -13.532 1.00 91.44 85 SER A C 1
ATOM 670 O O . SER A 1 85 ? 0.226 6.623 -14.282 1.00 91.44 85 SER A O 1
ATOM 672 N N . ALA A 1 86 ? -0.239 7.679 -12.360 1.00 94.19 86 ALA A N 1
ATOM 673 C CA . ALA A 1 86 ? -1.166 6.671 -11.856 1.00 94.19 86 ALA A CA 1
ATOM 674 C C . ALA A 1 86 ? -2.493 6.599 -12.639 1.00 94.19 86 ALA A C 1
ATOM 676 O O . ALA A 1 86 ? -3.177 5.578 -12.578 1.00 94.19 86 ALA A O 1
ATOM 677 N N . LEU A 1 87 ? -2.856 7.617 -13.431 1.00 94.44 87 LEU A N 1
ATOM 678 C CA . LEU A 1 87 ? -4.116 7.631 -14.192 1.00 94.44 87 LEU A CA 1
ATOM 679 C C . LEU A 1 87 ? -4.246 6.453 -15.172 1.00 94.44 87 LEU A C 1
ATOM 681 O O . LEU A 1 87 ? -5.351 5.963 -15.417 1.00 94.44 87 LEU A O 1
ATOM 685 N N . ASN A 1 88 ? -3.125 5.954 -15.697 1.00 94.25 88 ASN A N 1
ATOM 686 C CA . ASN A 1 88 ? -3.117 4.772 -16.561 1.00 94.25 88 ASN A CA 1
ATOM 687 C C . ASN A 1 88 ? -3.517 3.497 -15.801 1.00 94.25 88 ASN A C 1
ATOM 689 O O . ASN A 1 88 ? -4.178 2.628 -16.365 1.00 94.25 88 ASN A O 1
ATOM 693 N N . GLN A 1 89 ? -3.170 3.398 -14.515 1.00 95.62 89 GLN A N 1
ATOM 694 C CA . GLN A 1 89 ? -3.495 2.241 -13.675 1.00 95.62 89 GLN A CA 1
ATOM 695 C C . GLN A 1 89 ? -4.998 2.167 -13.375 1.00 95.62 89 GLN A C 1
ATOM 697 O O . GLN A 1 89 ? -5.572 1.079 -13.370 1.00 95.62 89 GLN A O 1
ATOM 702 N N . ILE A 1 90 ? -5.654 3.322 -13.213 1.00 95.94 90 ILE A N 1
ATOM 703 C CA . ILE A 1 90 ? -7.114 3.411 -13.047 1.00 95.94 90 ILE A CA 1
ATOM 704 C C . ILE A 1 90 ? -7.818 2.805 -14.262 1.00 95.94 90 ILE A C 1
ATOM 706 O O . ILE A 1 90 ? -8.696 1.962 -14.111 1.00 95.94 90 ILE A O 1
ATOM 710 N N . GLN A 1 91 ? -7.412 3.205 -15.469 1.00 94.56 91 GLN A N 1
ATOM 711 C CA . GLN A 1 91 ? -8.024 2.720 -16.707 1.00 94.56 91 GLN A CA 1
ATOM 712 C C . GLN A 1 91 ? -7.742 1.233 -16.938 1.00 94.56 91 GLN A C 1
ATOM 714 O O . GLN A 1 91 ? -8.651 0.481 -17.281 1.00 94.56 91 GLN A O 1
ATOM 719 N N . LYS A 1 92 ? -6.494 0.801 -16.718 1.00 96.75 92 LYS A N 1
ATOM 720 C CA . LYS A 1 92 ? -6.058 -0.577 -16.974 1.00 96.75 92 LYS A CA 1
ATOM 721 C C . LYS A 1 92 ? -6.699 -1.587 -16.022 1.00 96.75 92 LYS A C 1
ATOM 723 O O . LYS A 1 92 ? -7.124 -2.648 -16.467 1.00 96.75 92 LYS A O 1
ATOM 728 N N . HIS A 1 93 ? -6.788 -1.260 -14.734 1.00 97.19 93 HIS A N 1
ATOM 729 C CA . HIS A 1 93 ? -7.199 -2.216 -13.695 1.00 97.19 93 HIS A CA 1
ATOM 730 C C . HIS A 1 93 ? -8.558 -1.915 -13.073 1.00 97.19 93 HIS A C 1
ATOM 732 O O . HIS A 1 93 ? -9.036 -2.685 -12.242 1.00 97.19 93 HIS A O 1
ATOM 738 N N . SER A 1 94 ? -9.191 -0.802 -13.457 1.00 95.38 94 SER A N 1
ATOM 739 C CA . SER A 1 94 ? -10.450 -0.340 -12.867 1.00 95.38 94 SER A CA 1
ATOM 740 C C . SER A 1 94 ? -10.372 -0.250 -11.337 1.00 95.38 94 SER A C 1
ATOM 742 O O . SER A 1 94 ? -11.278 -0.711 -10.651 1.00 95.38 94 SER A O 1
ATOM 744 N N . ILE A 1 95 ? -9.289 0.297 -10.780 1.00 96.62 95 ILE A N 1
ATOM 745 C CA . ILE A 1 95 ? -9.098 0.526 -9.331 1.00 96.62 95 ILE A CA 1
ATOM 746 C C . ILE A 1 95 ? -9.350 1.994 -8.965 1.00 96.62 95 ILE A C 1
ATOM 748 O O . ILE A 1 95 ? -9.439 2.848 -9.848 1.00 96.62 95 ILE A O 1
ATOM 752 N N . ASN A 1 96 ? -9.523 2.296 -7.674 1.00 95.38 96 ASN A N 1
ATOM 753 C CA . ASN A 1 96 ? -9.776 3.672 -7.244 1.00 95.38 96 ASN A CA 1
ATOM 754 C C . ASN A 1 96 ? -8.509 4.548 -7.382 1.00 95.38 96 ASN A C 1
ATOM 756 O O . ASN A 1 96 ? -7.409 4.042 -7.606 1.00 95.38 96 ASN A O 1
ATOM 760 N N . ALA A 1 97 ? -8.660 5.871 -7.272 1.00 94.81 97 ALA A N 1
ATOM 761 C CA . ALA A 1 97 ? -7.545 6.799 -7.460 1.00 94.81 97 ALA A CA 1
ATOM 762 C C . ALA A 1 97 ? -6.409 6.596 -6.441 1.00 94.81 97 ALA A C 1
ATOM 764 O O . ALA A 1 97 ? -5.245 6.599 -6.831 1.00 94.81 97 ALA A O 1
ATOM 765 N N . THR A 1 98 ? -6.724 6.386 -5.161 1.00 94.50 98 THR A N 1
ATOM 766 C CA . THR A 1 98 ? -5.711 6.134 -4.127 1.00 94.50 98 THR A CA 1
ATOM 767 C C . THR A 1 98 ? -4.979 4.820 -4.380 1.00 94.50 98 THR A C 1
ATOM 769 O O . THR A 1 98 ? -3.749 4.803 -4.376 1.00 94.50 98 THR A O 1
ATOM 772 N N . ASP A 1 99 ? -5.713 3.750 -4.693 1.00 95.94 99 ASP A N 1
ATOM 773 C CA . ASP A 1 99 ? -5.146 2.438 -5.028 1.00 95.94 99 ASP A CA 1
ATOM 774 C C . ASP A 1 99 ? -4.198 2.537 -6.225 1.00 95.94 99 ASP A C 1
ATOM 776 O O . ASP A 1 99 ? -3.112 1.964 -6.213 1.00 95.94 99 ASP A O 1
ATOM 780 N N . ALA A 1 100 ? -4.582 3.292 -7.257 1.00 96.88 100 ALA A N 1
ATOM 781 C CA . ALA A 1 100 ? -3.752 3.509 -8.435 1.00 96.88 100 ALA A CA 1
ATOM 782 C C . ALA A 1 100 ? -2.450 4.242 -8.102 1.00 96.88 100 ALA A C 1
ATOM 784 O O . ALA A 1 100 ? -1.391 3.886 -8.621 1.00 96.88 100 ALA A O 1
ATOM 785 N N . VAL A 1 101 ? -2.514 5.250 -7.229 1.00 96.25 101 VAL A N 1
ATOM 786 C CA . VAL A 1 101 ? -1.339 5.992 -6.757 1.00 96.25 101 VAL A CA 1
ATOM 787 C C . VAL A 1 101 ? -0.423 5.080 -5.939 1.00 96.25 101 VAL A C 1
ATOM 789 O O . VAL A 1 101 ? 0.783 5.053 -6.184 1.00 96.25 101 VAL A O 1
ATOM 792 N N . VAL A 1 102 ? -0.979 4.282 -5.024 1.00 96.00 102 VAL A N 1
ATOM 793 C CA . VAL A 1 102 ? -0.222 3.298 -4.233 1.00 96.00 102 VAL A CA 1
ATOM 794 C C . VAL A 1 102 ? 0.428 2.250 -5.136 1.00 96.00 102 VAL A C 1
ATOM 796 O O . VAL A 1 102 ? 1.622 1.993 -4.995 1.00 96.00 102 VAL A O 1
ATOM 799 N N . LEU A 1 103 ? -0.312 1.691 -6.098 1.00 96.88 103 LEU A N 1
ATOM 800 C CA . LEU A 1 103 ? 0.212 0.715 -7.053 1.00 96.88 103 LEU A CA 1
ATOM 801 C C . LEU A 1 103 ? 1.351 1.307 -7.886 1.00 96.88 103 LEU A C 1
ATOM 803 O O . LEU A 1 103 ? 2.406 0.692 -8.010 1.00 96.88 103 LEU A O 1
ATOM 807 N N . HIS A 1 104 ? 1.176 2.512 -8.430 1.00 96.12 104 HIS A N 1
ATOM 808 C CA . HIS A 1 104 ? 2.212 3.148 -9.241 1.00 96.12 104 HIS A CA 1
ATOM 809 C C . HIS A 1 104 ? 3.480 3.443 -8.424 1.00 96.12 104 HIS A C 1
ATOM 811 O O . HIS A 1 104 ? 4.591 3.211 -8.902 1.00 96.12 104 HIS A O 1
ATOM 817 N N . ALA A 1 105 ? 3.323 3.891 -7.175 1.00 94.25 105 ALA A N 1
ATOM 818 C CA . ALA A 1 105 ? 4.439 4.076 -6.254 1.00 94.25 105 ALA A CA 1
ATOM 819 C C . ALA A 1 105 ? 5.162 2.752 -5.956 1.00 94.25 105 ALA A C 1
ATOM 821 O O . ALA A 1 105 ? 6.391 2.696 -6.013 1.00 94.25 105 ALA A O 1
ATOM 822 N N . ALA A 1 106 ? 4.406 1.681 -5.691 1.00 95.25 106 ALA A N 1
ATOM 823 C CA . ALA A 1 106 ? 4.947 0.351 -5.430 1.00 95.25 106 ALA A CA 1
ATOM 824 C C . ALA A 1 106 ? 5.724 -0.196 -6.636 1.00 95.25 106 ALA A C 1
ATOM 826 O O . ALA A 1 106 ? 6.821 -0.713 -6.464 1.00 95.25 106 ALA A O 1
ATOM 827 N N . LEU A 1 107 ? 5.216 -0.021 -7.859 1.00 95.12 107 LEU A N 1
ATOM 828 C CA . LEU A 1 107 ? 5.917 -0.430 -9.081 1.00 95.12 107 LEU A CA 1
ATOM 829 C C . LEU A 1 107 ? 7.228 0.336 -9.282 1.00 95.12 107 LEU A C 1
ATOM 831 O O . LEU A 1 107 ? 8.245 -0.262 -9.630 1.00 95.12 107 LEU A O 1
ATOM 835 N N . GLY A 1 108 ? 7.227 1.648 -9.030 1.00 91.06 108 GLY A N 1
ATOM 836 C CA . GLY A 1 108 ? 8.444 2.459 -9.077 1.00 91.06 108 GLY A CA 1
ATOM 837 C C . GLY A 1 108 ? 9.494 1.986 -8.069 1.00 91.06 108 GLY A C 1
ATOM 838 O O . GLY A 1 108 ? 10.656 1.797 -8.429 1.00 91.06 108 GLY A O 1
ATOM 839 N N . LEU A 1 109 ? 9.071 1.731 -6.827 1.00 90.56 109 LEU A N 1
ATOM 840 C CA . LEU A 1 109 ? 9.945 1.221 -5.773 1.00 90.56 109 LEU A CA 1
ATOM 841 C C . LEU A 1 109 ? 10.464 -0.186 -6.094 1.00 90.56 109 LEU A C 1
ATOM 843 O O . LEU A 1 109 ? 11.659 -0.429 -5.963 1.00 90.56 109 LEU A O 1
ATOM 847 N N . ALA A 1 110 ? 9.607 -1.089 -6.570 1.00 93.00 110 ALA A N 1
ATOM 848 C CA . ALA A 1 110 ? 10.002 -2.438 -6.963 1.00 93.00 110 ALA A CA 1
ATOM 849 C C . ALA A 1 110 ? 11.042 -2.419 -8.088 1.00 93.00 110 ALA A C 1
ATOM 851 O O . ALA A 1 110 ? 12.045 -3.117 -8.004 1.00 93.00 110 ALA A O 1
ATOM 852 N N . ASN A 1 111 ? 10.862 -1.577 -9.110 1.00 91.00 111 ASN A N 1
ATOM 853 C CA . ASN A 1 111 ? 11.837 -1.440 -10.194 1.00 91.00 111 ASN A CA 1
ATOM 854 C C . ASN A 1 111 ? 13.200 -0.954 -9.686 1.00 91.00 111 ASN A C 1
ATOM 856 O O . ASN A 1 111 ? 14.235 -1.483 -10.095 1.00 91.00 111 ASN A O 1
ATOM 860 N N . TYR A 1 112 ? 13.207 0.019 -8.772 1.00 86.75 112 TYR A N 1
ATOM 861 C CA . TYR A 1 112 ? 14.436 0.468 -8.124 1.00 86.75 112 TYR A CA 1
ATOM 862 C C . TYR A 1 112 ? 15.086 -0.654 -7.300 1.00 86.75 112 TYR A C 1
ATOM 864 O O . TYR A 1 112 ? 16.267 -0.936 -7.489 1.00 86.75 112 TYR A O 1
ATOM 872 N N . LEU A 1 113 ? 14.327 -1.344 -6.445 1.00 89.00 113 LEU A N 1
ATOM 873 C CA . LEU A 1 113 ? 14.838 -2.437 -5.611 1.00 89.00 113 LEU A CA 1
ATOM 874 C C . LEU A 1 113 ? 15.407 -3.585 -6.456 1.00 89.00 113 LEU A C 1
ATOM 876 O O . LEU A 1 113 ? 16.515 -4.048 -6.186 1.00 89.00 113 LEU A O 1
ATOM 880 N N . ARG A 1 114 ? 14.724 -3.962 -7.541 1.00 91.69 114 ARG A N 1
ATOM 881 C CA . ARG A 1 114 ? 15.188 -4.983 -8.497 1.00 91.69 114 ARG A CA 1
ATOM 882 C C . ARG A 1 114 ? 16.504 -4.601 -9.155 1.00 91.69 114 ARG A C 1
ATOM 884 O O . ARG A 1 114 ? 17.350 -5.467 -9.360 1.00 91.69 114 ARG A O 1
ATOM 891 N N . SER A 1 115 ? 16.725 -3.312 -9.422 1.00 87.06 115 SER A N 1
ATOM 892 C CA . SER A 1 115 ? 17.995 -2.829 -9.984 1.00 87.06 115 SER A CA 1
ATOM 893 C C . SER A 1 115 ? 19.196 -3.005 -9.045 1.00 87.06 115 SER A C 1
ATOM 895 O O . SER A 1 115 ? 20.331 -3.048 -9.515 1.00 87.06 115 SER A O 1
ATOM 897 N N . ILE A 1 116 ? 18.952 -3.156 -7.738 1.00 88.12 116 ILE A N 1
ATOM 898 C CA . ILE A 1 116 ? 19.977 -3.392 -6.710 1.00 88.12 116 ILE A CA 1
ATOM 899 C C . ILE A 1 116 ? 19.900 -4.804 -6.104 1.00 88.12 116 ILE A C 1
ATOM 901 O O . ILE A 1 116 ? 20.491 -5.053 -5.057 1.00 88.12 116 ILE A O 1
ATOM 905 N N . GLY A 1 117 ? 19.187 -5.730 -6.756 1.00 88.12 117 GLY A N 1
ATOM 906 C CA . GLY A 1 117 ? 19.117 -7.141 -6.361 1.00 88.12 117 GLY A CA 1
ATOM 907 C C . GLY A 1 117 ? 18.107 -7.479 -5.259 1.00 88.12 117 GLY A C 1
ATOM 908 O O . GLY A 1 117 ? 18.163 -8.581 -4.725 1.00 88.12 117 GLY A O 1
ATOM 909 N N . ASN A 1 118 ? 17.190 -6.567 -4.930 1.00 89.25 118 ASN A N 1
ATOM 910 C CA . ASN A 1 118 ? 16.092 -6.785 -3.981 1.00 89.25 118 ASN A CA 1
ATOM 911 C C . ASN A 1 118 ? 14.735 -6.826 -4.705 1.00 89.25 118 ASN A C 1
ATOM 913 O O . ASN A 1 118 ? 14.645 -6.497 -5.883 1.00 89.25 118 ASN A O 1
ATOM 917 N N . ASP A 1 119 ? 13.653 -7.179 -4.012 1.00 91.12 119 ASP A N 1
ATOM 918 C CA . ASP A 1 119 ? 12.294 -7.062 -4.559 1.00 91.12 119 ASP A CA 1
ATOM 919 C C . ASP A 1 119 ? 11.318 -6.499 -3.515 1.00 91.12 119 ASP A C 1
ATOM 921 O O . ASP A 1 119 ? 11.651 -6.360 -2.337 1.00 91.12 119 ASP A O 1
ATOM 925 N N . LEU A 1 120 ? 10.116 -6.135 -3.961 1.00 92.38 120 LEU A N 1
ATOM 926 C CA . LEU A 1 120 ? 9.048 -5.581 -3.142 1.00 92.38 120 LEU A CA 1
ATOM 927 C C . LEU A 1 120 ? 7.881 -6.564 -3.029 1.00 92.38 120 LEU A C 1
ATOM 929 O O . LEU A 1 120 ? 7.335 -7.018 -4.036 1.00 92.38 120 LEU A O 1
ATOM 933 N N . VAL A 1 121 ? 7.423 -6.784 -1.798 1.00 94.94 121 VAL A N 1
ATOM 934 C CA . VAL A 1 121 ? 6.140 -7.436 -1.519 1.00 94.94 121 VAL A CA 1
ATOM 935 C C . VAL A 1 121 ? 5.109 -6.366 -1.172 1.00 94.94 121 VAL A C 1
ATOM 937 O O . VAL A 1 121 ? 5.272 -5.625 -0.201 1.00 94.94 121 VAL A O 1
ATOM 940 N N . LEU A 1 122 ? 4.028 -6.279 -1.948 1.00 95.62 122 LEU A N 1
ATOM 941 C CA . LEU A 1 122 ? 2.902 -5.405 -1.636 1.00 95.62 122 LEU A CA 1
ATOM 942 C C . LEU A 1 122 ? 1.984 -6.069 -0.604 1.00 95.62 122 LEU A C 1
ATOM 944 O O . LEU A 1 122 ? 1.345 -7.083 -0.887 1.00 95.62 122 LEU A O 1
ATOM 948 N N . PHE A 1 123 ? 1.878 -5.450 0.569 1.00 94.19 123 PHE A N 1
ATOM 949 C CA . PHE A 1 123 ? 0.948 -5.839 1.627 1.00 94.19 123 PHE A CA 1
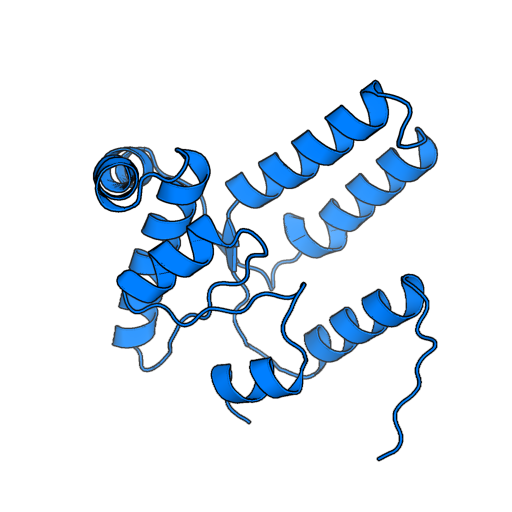ATOM 950 C C . PHE A 1 123 ? -0.350 -5.034 1.535 1.00 94.19 123 PHE A C 1
ATOM 952 O O . PHE A 1 123 ? -0.339 -3.819 1.738 1.00 94.19 123 PHE A O 1
ATOM 959 N N . ALA A 1 124 ? -1.475 -5.697 1.278 1.00 94.50 124 ALA A N 1
ATOM 960 C CA . ALA A 1 124 ? -2.802 -5.080 1.334 1.00 94.50 124 ALA A CA 1
ATOM 961 C C . ALA A 1 124 ? -3.880 -6.141 1.577 1.00 94.50 124 ALA A C 1
ATOM 963 O O . ALA A 1 124 ? -3.673 -7.303 1.252 1.00 94.50 124 ALA A O 1
ATOM 964 N N . SER A 1 125 ? -5.044 -5.755 2.107 1.00 93.19 125 SER A N 1
ATOM 965 C CA . SER A 1 125 ? -6.204 -6.657 2.170 1.00 93.19 125 SER A CA 1
ATOM 966 C C . SER A 1 125 ? -7.183 -6.492 1.005 1.00 93.19 125 SER A C 1
ATOM 968 O O . SER A 1 125 ? -7.989 -7.387 0.739 1.00 93.19 125 SER A O 1
ATOM 970 N N . ASP A 1 126 ? -7.091 -5.390 0.254 1.00 94.69 126 ASP A N 1
ATOM 971 C CA . ASP A 1 126 ? -7.957 -5.145 -0.898 1.00 94.69 126 ASP A CA 1
ATOM 972 C C . ASP A 1 126 ? -7.594 -6.058 -2.083 1.00 94.69 126 ASP A C 1
ATOM 974 O O . ASP A 1 126 ? -6.580 -5.894 -2.764 1.00 94.69 126 ASP A O 1
ATOM 978 N N . GLN A 1 127 ? -8.479 -7.010 -2.371 1.00 95.06 127 GLN A N 1
ATOM 979 C CA . GLN A 1 127 ? -8.314 -7.994 -3.442 1.00 95.06 127 GLN A CA 1
ATOM 980 C C . GLN A 1 127 ? -8.276 -7.385 -4.854 1.00 95.06 127 GLN A C 1
ATOM 982 O O . GLN A 1 127 ? -7.729 -7.988 -5.778 1.00 95.06 127 GLN A O 1
ATOM 987 N N . ARG A 1 128 ? -8.872 -6.210 -5.088 1.00 96.12 128 ARG A N 1
ATOM 988 C CA . ARG A 1 128 ? -8.778 -5.531 -6.391 1.00 96.12 128 ARG A CA 1
ATOM 989 C C . ARG A 1 128 ? -7.382 -4.956 -6.579 1.00 96.12 128 ARG A C 1
ATOM 991 O O . ARG A 1 128 ? -6.805 -5.179 -7.640 1.00 96.12 128 ARG A O 1
ATOM 998 N N . LEU A 1 129 ? -6.837 -4.299 -5.556 1.00 97.25 129 LEU A N 1
ATOM 999 C CA . LEU A 1 129 ? -5.471 -3.776 -5.589 1.00 97.25 129 LEU A CA 1
ATOM 1000 C C . LEU A 1 129 ? -4.440 -4.904 -5.729 1.00 97.25 129 LEU A C 1
ATOM 1002 O O . LEU A 1 129 ? -3.559 -4.816 -6.581 1.00 97.25 129 LEU A O 1
ATOM 1006 N N . LEU A 1 130 ? -4.575 -5.990 -4.961 1.00 97.75 130 LEU A N 1
ATOM 1007 C CA . LEU A 1 130 ? -3.649 -7.123 -5.053 1.00 97.75 130 LEU A CA 1
ATOM 1008 C C . LEU A 1 130 ? -3.662 -7.780 -6.435 1.00 97.75 130 LEU A C 1
ATOM 1010 O O . LEU A 1 130 ? -2.601 -8.048 -6.990 1.00 97.75 130 LEU A O 1
ATOM 1014 N N . ARG A 1 131 ? -4.842 -7.992 -7.029 1.00 97.69 131 ARG A N 1
ATOM 1015 C CA . ARG A 1 131 ? -4.932 -8.538 -8.393 1.00 97.69 131 ARG A CA 1
ATOM 1016 C C . ARG A 1 131 ? -4.267 -7.624 -9.417 1.00 97.69 131 ARG A C 1
ATOM 1018 O O . ARG A 1 131 ? -3.539 -8.115 -10.272 1.00 97.69 131 ARG A O 1
ATOM 1025 N N . ALA A 1 132 ? -4.479 -6.311 -9.317 1.00 98.12 132 ALA A N 1
ATOM 1026 C CA . ALA A 1 132 ? -3.813 -5.344 -10.186 1.00 98.12 132 ALA A CA 1
ATOM 1027 C C . ALA A 1 132 ? -2.282 -5.414 -10.036 1.00 98.12 132 ALA A C 1
ATOM 1029 O O . ALA A 1 132 ? -1.562 -5.475 -11.028 1.00 98.12 132 ALA A O 1
ATOM 1030 N N . ALA A 1 133 ? -1.787 -5.489 -8.798 1.00 98.00 133 ALA A N 1
ATOM 1031 C CA . ALA A 1 133 ? -0.364 -5.618 -8.500 1.00 98.00 133 ALA A CA 1
ATOM 1032 C C . ALA A 1 133 ? 0.250 -6.911 -9.063 1.00 98.00 133 ALA A C 1
ATOM 1034 O O . ALA A 1 133 ? 1.311 -6.865 -9.682 1.00 98.00 133 ALA A O 1
ATOM 1035 N N . GLN A 1 134 ? -0.439 -8.045 -8.919 1.00 97.62 134 GLN A N 1
ATOM 1036 C CA . GLN A 1 134 ? -0.011 -9.329 -9.483 1.00 97.62 134 GLN A CA 1
ATOM 1037 C C . GLN A 1 134 ? 0.073 -9.289 -11.011 1.00 97.62 134 GLN A C 1
ATOM 1039 O O . GLN A 1 134 ? 1.039 -9.788 -11.583 1.00 97.62 134 GLN A O 1
ATOM 1044 N N . VAL A 1 135 ? -0.905 -8.664 -11.680 1.00 97.94 135 VAL A N 1
ATOM 1045 C CA . VAL A 1 135 ? -0.891 -8.483 -13.145 1.00 97.94 135 VAL A CA 1
ATOM 1046 C C . VAL A 1 135 ? 0.322 -7.663 -13.600 1.00 97.94 135 VAL A C 1
ATOM 1048 O O . VAL A 1 135 ? 0.855 -7.912 -14.677 1.00 97.94 135 VAL A O 1
ATOM 1051 N N . GLU A 1 136 ? 0.782 -6.716 -12.784 1.00 97.50 136 GLU A N 1
ATOM 1052 C CA . GLU A 1 136 ? 1.986 -5.914 -13.043 1.00 97.50 136 GLU A CA 1
ATOM 1053 C C . GLU A 1 136 ? 3.286 -6.591 -12.556 1.00 97.50 136 GLU A C 1
ATOM 1055 O O . GLU A 1 136 ? 4.362 -5.996 -12.615 1.00 97.50 136 GLU A O 1
ATOM 1060 N N . GLY A 1 137 ? 3.210 -7.840 -12.083 1.00 96.62 137 GLY A N 1
ATOM 1061 C CA . GLY A 1 137 ? 4.369 -8.635 -11.676 1.00 96.62 137 GLY A CA 1
ATOM 1062 C C . GLY A 1 137 ? 4.937 -8.281 -10.300 1.00 96.62 137 GLY A C 1
ATOM 1063 O O . GLY A 1 137 ? 6.123 -8.509 -10.057 1.00 96.62 137 GLY A O 1
ATOM 1064 N N . LEU A 1 138 ? 4.139 -7.699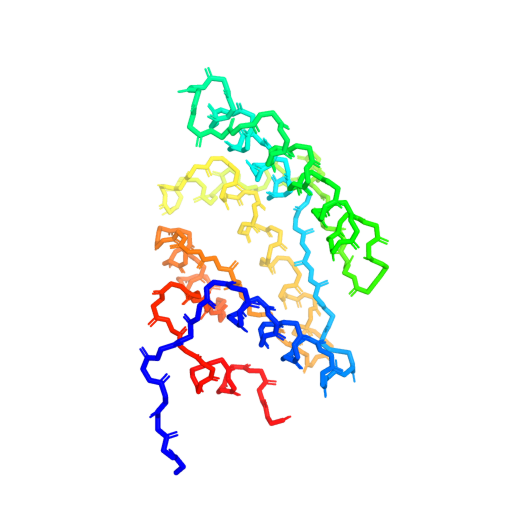 -9.401 1.00 96.69 138 LEU A N 1
ATOM 1065 C CA . LEU A 1 138 ? 4.519 -7.540 -7.994 1.00 96.69 138 LEU A CA 1
ATOM 1066 C C . LEU A 1 138 ? 4.194 -8.801 -7.195 1.00 96.69 138 LEU A C 1
ATOM 1068 O O . LEU A 1 138 ? 3.118 -9.385 -7.339 1.00 96.69 138 LEU A O 1
ATOM 1072 N N . ALA A 1 139 ? 5.098 -9.164 -6.285 1.00 95.69 139 ALA A N 1
ATOM 1073 C CA . ALA A 1 139 ? 4.766 -10.080 -5.208 1.00 95.69 139 ALA A CA 1
ATOM 1074 C C . ALA A 1 139 ? 3.736 -9.417 -4.284 1.00 95.69 139 ALA A C 1
ATOM 1076 O O . ALA A 1 139 ? 3.804 -8.219 -4.002 1.00 95.69 139 ALA A O 1
ATOM 1077 N N . THR A 1 140 ? 2.773 -10.195 -3.804 1.00 96.75 140 THR A N 1
ATOM 1078 C CA . THR A 1 140 ? 1.669 -9.687 -2.986 1.00 96.75 140 THR A CA 1
ATOM 1079 C C . THR A 1 140 ? 1.437 -10.558 -1.773 1.00 96.75 140 THR A C 1
ATOM 1081 O O . THR A 1 140 ? 1.503 -11.783 -1.878 1.00 96.75 140 THR A O 1
ATOM 1084 N N . PHE A 1 141 ? 1.050 -9.929 -0.672 1.00 95.56 141 PHE A N 1
ATOM 1085 C CA . PHE A 1 141 ? 0.638 -10.610 0.541 1.00 95.56 141 PHE A CA 1
ATOM 1086 C C . PHE A 1 141 ? -0.657 -10.004 1.091 1.00 95.56 141 PHE A C 1
ATOM 1088 O O . PHE A 1 141 ? -0.756 -8.791 1.288 1.00 95.56 141 PHE A O 1
ATOM 1095 N N . ASN A 1 142 ? -1.638 -10.862 1.366 1.00 95.38 142 ASN A N 1
ATOM 1096 C CA . ASN A 1 142 ? -2.891 -10.503 2.008 1.00 95.38 142 ASN A CA 1
ATOM 1097 C C . ASN A 1 142 ? -2.932 -11.007 3.461 1.00 95.38 142 ASN A C 1
ATOM 1099 O O . ASN A 1 142 ? -3.173 -12.200 3.670 1.00 95.38 142 ASN A O 1
ATOM 1103 N N . PRO A 1 143 ? -2.803 -10.121 4.464 1.00 91.56 143 PRO A N 1
ATOM 1104 C CA . PRO A 1 143 ? -2.804 -10.519 5.870 1.00 91.56 143 PRO A CA 1
ATOM 1105 C C . PRO A 1 143 ? -4.151 -11.061 6.372 1.00 91.56 143 PRO A C 1
ATOM 1107 O O . PRO A 1 143 ? -4.190 -11.670 7.432 1.00 91.56 143 PRO A O 1
ATOM 1110 N N . GLU A 1 144 ? -5.256 -10.861 5.647 1.00 91.75 144 GLU A N 1
ATOM 1111 C CA . GLU A 1 144 ? -6.569 -11.404 6.030 1.00 91.75 144 GLU A CA 1
ATOM 1112 C C . GLU A 1 144 ? -6.762 -12.860 5.585 1.00 91.75 144 GLU A C 1
ATOM 1114 O O . GLU A 1 144 ? -7.664 -13.540 6.071 1.00 91.75 144 GLU A O 1
ATOM 1119 N N . THR A 1 145 ? -5.944 -13.345 4.645 1.00 91.69 145 THR A N 1
ATOM 1120 C CA . THR A 1 145 ? -6.122 -14.679 4.039 1.00 91.69 145 THR A CA 1
ATOM 1121 C C . THR A 1 145 ? -4.859 -15.532 4.008 1.00 91.69 145 THR A C 1
ATOM 1123 O O . THR A 1 145 ? -4.941 -16.723 3.723 1.00 91.69 145 THR A O 1
ATOM 1126 N N . GLN A 1 146 ? -3.692 -14.939 4.253 1.00 90.38 146 GLN A N 1
ATOM 1127 C CA . GLN A 1 146 ? -2.398 -15.610 4.213 1.00 90.38 146 GLN A CA 1
ATOM 1128 C C . GLN A 1 146 ? -1.731 -15.528 5.583 1.00 90.38 146 GLN A C 1
ATOM 1130 O O . GLN A 1 146 ? -1.846 -14.527 6.287 1.00 90.38 146 GLN A O 1
ATOM 1135 N N . ASP A 1 147 ? -1.030 -16.596 5.947 1.00 89.75 147 ASP A N 1
ATOM 1136 C CA . ASP A 1 147 ? -0.355 -16.720 7.232 1.00 89.75 147 ASP A CA 1
ATOM 1137 C C . ASP A 1 147 ? 1.162 -16.483 7.118 1.00 89.75 147 ASP A C 1
ATOM 1139 O O . ASP A 1 147 ? 1.699 -16.117 6.069 1.00 89.75 147 ASP A O 1
ATOM 1143 N N . GLN A 1 148 ? 1.873 -16.709 8.223 1.00 80.81 148 GLN A N 1
ATOM 1144 C CA . GLN A 1 148 ? 3.322 -16.534 8.286 1.00 80.81 148 GLN A CA 1
ATOM 1145 C C . GLN A 1 148 ? 4.085 -17.434 7.312 1.00 80.81 148 GLN A C 1
ATOM 1147 O O . GLN A 1 148 ? 5.120 -17.025 6.790 1.00 80.81 148 GLN A O 1
ATOM 1152 N N . SER A 1 149 ? 3.597 -18.652 7.070 1.00 87.25 149 SER A N 1
ATOM 1153 C CA . SER A 1 149 ? 4.273 -19.593 6.178 1.00 87.25 149 SER A CA 1
ATOM 1154 C C . SER A 1 149 ? 4.261 -19.069 4.745 1.00 87.25 149 SER A C 1
ATOM 1156 O O . SER A 1 149 ? 5.286 -19.094 4.068 1.00 87.25 149 SER A O 1
ATOM 1158 N N . ALA A 1 150 ? 3.135 -18.486 4.328 1.00 88.69 150 ALA A N 1
ATOM 1159 C CA . ALA A 1 150 ? 3.012 -17.827 3.039 1.00 88.69 150 ALA A CA 1
ATOM 1160 C C . ALA A 1 150 ? 3.908 -16.584 2.939 1.00 88.69 150 ALA A C 1
ATOM 1162 O O . ALA A 1 150 ? 4.468 -16.329 1.875 1.00 88.69 150 ALA A O 1
ATOM 1163 N N . LEU A 1 151 ? 4.079 -15.831 4.031 1.00 86.19 151 LEU A N 1
ATOM 1164 C CA . LEU A 1 151 ? 4.970 -14.673 4.032 1.00 86.19 151 LEU A CA 1
ATOM 1165 C C . LEU A 1 151 ? 6.445 -15.074 3.914 1.00 86.19 151 LEU A C 1
ATOM 1167 O O . LEU A 1 151 ? 7.168 -14.484 3.117 1.00 86.19 151 LEU A O 1
ATOM 1171 N N . ALA A 1 152 ? 6.886 -16.084 4.667 1.00 86.25 152 ALA A N 1
ATOM 1172 C CA . ALA A 1 152 ? 8.278 -16.542 4.675 1.00 86.25 152 ALA A CA 1
ATOM 1173 C C . ALA A 1 152 ? 8.768 -16.966 3.279 1.00 86.25 152 ALA A C 1
ATOM 1175 O O . ALA A 1 152 ? 9.916 -16.726 2.917 1.00 86.25 152 ALA A O 1
ATOM 1176 N N . VAL A 1 153 ? 7.879 -17.530 2.455 1.00 87.62 153 VAL A N 1
ATOM 1177 C CA . VAL A 1 153 ? 8.184 -17.870 1.055 1.00 87.62 153 VAL A CA 1
ATOM 1178 C C . VAL A 1 153 ? 8.507 -16.627 0.213 1.00 87.62 153 VAL A C 1
ATOM 1180 O O . VAL A 1 153 ? 9.290 -16.720 -0.727 1.00 87.62 153 VAL A O 1
ATOM 1183 N N . LEU A 1 154 ? 7.923 -15.469 0.537 1.00 85.44 154 LEU A N 1
ATOM 1184 C CA . LEU A 1 154 ? 8.078 -14.230 -0.230 1.00 85.44 154 LEU A CA 1
ATOM 1185 C C . LEU A 1 154 ? 9.289 -13.397 0.195 1.00 85.44 154 LEU A C 1
ATOM 1187 O O . LEU A 1 154 ? 9.872 -12.718 -0.644 1.00 85.44 154 LEU A O 1
ATOM 1191 N N . VAL A 1 155 ? 9.645 -13.416 1.481 1.00 81.69 155 VAL A N 1
ATOM 1192 C CA . VAL A 1 155 ? 10.728 -12.575 2.026 1.00 81.69 155 VAL A CA 1
ATOM 1193 C C . VAL A 1 155 ? 12.071 -13.301 2.137 1.00 81.69 155 VAL A C 1
ATOM 1195 O O . VAL A 1 155 ? 13.073 -12.664 2.445 1.00 81.69 155 VAL A O 1
ATOM 1198 N N . GLY A 1 156 ? 12.106 -14.601 1.827 1.00 68.44 156 GLY A N 1
ATOM 1199 C CA . GLY A 1 156 ? 13.286 -15.442 2.027 1.00 68.44 156 GLY A CA 1
ATOM 1200 C C . GLY A 1 156 ? 13.475 -15.853 3.498 1.00 68.44 156 GLY A C 1
ATOM 1201 O O . GLY A 1 156 ? 12.712 -15.412 4.361 1.00 68.44 156 GLY A O 1
ATOM 1202 N N . PRO A 1 157 ? 14.430 -16.759 3.781 1.00 52.59 157 PRO A N 1
ATOM 1203 C CA . PRO A 1 157 ? 14.778 -17.164 5.143 1.00 52.59 157 PRO A CA 1
ATOM 1204 C C . PRO A 1 157 ? 15.410 -16.038 5.971 1.00 52.59 157 PRO A C 1
ATOM 1206 O O . PRO A 1 157 ? 16.070 -15.151 5.383 1.00 52.59 157 PRO A O 1
#